Protein AF-A0AAU8UQ45-F1 (afdb_monomer)

Organism: NCBI:txid1117645

Structure (mmCIF, N/CA/C/O backbone):
data_AF-A0AAU8UQ45-F1
#
_entry.id   AF-A0AAU8UQ45-F1
#
loop_
_atom_site.group_PDB
_atom_site.id
_atom_site.type_symbol
_atom_site.label_atom_id
_atom_site.label_alt_id
_atom_site.label_comp_id
_atom_site.label_asym_id
_atom_site.label_entity_id
_atom_site.label_seq_id
_atom_site.pdbx_PDB_ins_code
_atom_site.Cartn_x
_atom_site.Cartn_y
_atom_site.Cartn_z
_atom_site.occupancy
_atom_site.B_iso_or_equiv
_atom_site.auth_seq_id
_atom_site.auth_comp_id
_atom_site.auth_asym_id
_atom_site.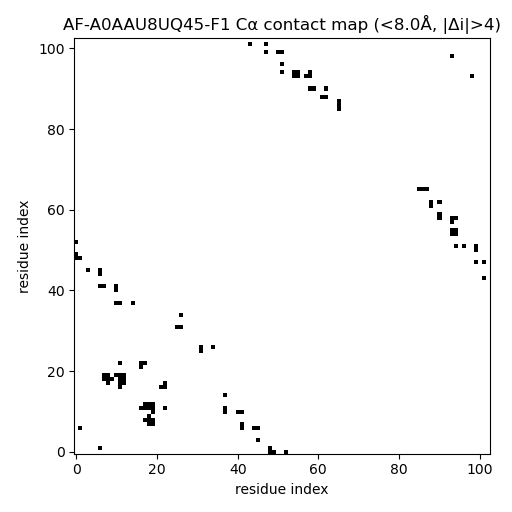auth_atom_id
_atom_site.pdbx_PDB_model_num
ATOM 1 N N . MET A 1 1 ? 4.658 8.517 -2.680 1.00 86.62 1 MET A N 1
ATOM 2 C CA . MET A 1 1 ? 4.419 7.459 -1.686 1.00 86.62 1 MET A CA 1
ATOM 3 C C . MET A 1 1 ? 3.901 8.083 -0.401 1.00 86.62 1 MET A C 1
ATOM 5 O O . MET A 1 1 ? 4.556 8.984 0.122 1.00 86.62 1 MET A O 1
ATOM 9 N N . LYS A 1 2 ? 2.738 7.644 0.080 1.00 91.44 2 LYS A N 1
ATOM 10 C CA . LYS A 1 2 ? 2.221 8.021 1.405 1.00 91.44 2 LYS A CA 1
ATOM 11 C C . LYS A 1 2 ? 3.002 7.315 2.513 1.00 91.44 2 LYS A C 1
ATOM 13 O O . LYS A 1 2 ? 3.505 6.208 2.324 1.00 91.44 2 LYS A O 1
ATOM 18 N N . THR A 1 3 ? 3.106 7.943 3.680 1.00 94.06 3 THR A N 1
ATOM 19 C CA . THR A 1 3 ? 3.690 7.286 4.857 1.00 94.06 3 THR A CA 1
ATOM 20 C C . THR A 1 3 ? 2.687 6.326 5.495 1.00 94.06 3 THR A C 1
ATOM 22 O O . THR A 1 3 ? 1.476 6.474 5.334 1.00 94.06 3 THR A O 1
ATOM 25 N N . LEU A 1 4 ? 3.184 5.355 6.268 1.00 94.38 4 LEU A N 1
ATOM 26 C CA . LEU A 1 4 ? 2.325 4.444 7.028 1.00 94.38 4 LEU A CA 1
ATOM 27 C C . LEU A 1 4 ? 1.359 5.205 7.951 1.00 94.38 4 LEU A C 1
ATOM 29 O O . LEU A 1 4 ? 0.191 4.847 8.028 1.00 94.38 4 LEU A O 1
ATOM 33 N N . GLU A 1 5 ? 1.822 6.273 8.604 1.00 95.19 5 GLU A N 1
ATOM 34 C CA . GLU A 1 5 ? 0.986 7.085 9.500 1.00 95.19 5 GLU A CA 1
ATOM 35 C C . GLU A 1 5 ? -0.136 7.813 8.749 1.00 95.19 5 GLU A C 1
ATOM 37 O O . GLU A 1 5 ? -1.277 7.819 9.200 1.00 95.19 5 GLU A O 1
ATOM 42 N N . GLN A 1 6 ? 0.144 8.333 7.549 1.00 95.88 6 GLN A N 1
ATOM 43 C CA . GLN A 1 6 ? -0.898 8.918 6.698 1.00 95.88 6 GLN A CA 1
ATOM 44 C C . GLN A 1 6 ? -1.948 7.876 6.294 1.00 95.88 6 GLN A C 1
ATOM 46 O O . GLN A 1 6 ? -3.142 8.158 6.347 1.00 95.88 6 GLN A O 1
ATOM 51 N N . ILE A 1 7 ? -1.520 6.663 5.928 1.00 96.50 7 ILE A N 1
ATOM 52 C CA . ILE A 1 7 ? -2.429 5.571 5.543 1.00 96.50 7 ILE A CA 1
ATOM 53 C C . ILE A 1 7 ? -3.276 5.120 6.733 1.00 96.50 7 ILE A C 1
ATOM 55 O O . ILE A 1 7 ? -4.481 4.929 6.586 1.00 96.50 7 ILE A O 1
ATOM 59 N N . LYS A 1 8 ? -2.667 4.978 7.914 1.00 94.88 8 LYS A N 1
ATOM 60 C CA . LYS A 1 8 ? -3.368 4.653 9.159 1.00 94.88 8 LYS A CA 1
ATOM 61 C C . LYS A 1 8 ? -4.494 5.646 9.438 1.00 94.88 8 LYS A C 1
ATOM 63 O O . LYS A 1 8 ? -5.624 5.223 9.673 1.00 94.88 8 LYS A O 1
ATOM 68 N N . ASP A 1 9 ? -4.206 6.944 9.371 1.00 95.69 9 ASP A N 1
ATOM 69 C CA . ASP A 1 9 ? -5.198 7.988 9.635 1.00 95.69 9 ASP A CA 1
ATOM 70 C C . ASP A 1 9 ? -6.299 8.052 8.574 1.00 95.69 9 ASP A C 1
ATOM 72 O O . ASP A 1 9 ? -7.463 8.263 8.912 1.00 95.69 9 ASP A O 1
ATOM 76 N N . GLU A 1 10 ? -5.966 7.863 7.298 1.00 96.12 10 GLU A N 1
ATOM 77 C CA . GLU A 1 10 ? -6.962 7.803 6.224 1.00 96.12 10 GLU A CA 1
ATOM 78 C C . GLU A 1 10 ? -7.911 6.616 6.402 1.00 96.12 10 GLU A C 1
ATOM 80 O O . GLU A 1 10 ? -9.127 6.793 6.363 1.00 96.12 10 GLU A O 1
ATOM 85 N N . VAL A 1 11 ? -7.376 5.420 6.667 1.00 95.62 11 VAL A N 1
ATOM 86 C CA . VAL A 1 11 ? -8.212 4.237 6.905 1.00 95.62 11 VAL A CA 1
ATOM 87 C C . VAL A 1 11 ? -9.045 4.416 8.173 1.00 95.62 11 VAL A C 1
ATOM 89 O O . VAL A 1 11 ? -10.230 4.102 8.174 1.00 95.62 11 VAL A O 1
ATOM 92 N N . ALA A 1 12 ? -8.487 4.970 9.249 1.00 92.50 12 ALA A N 1
ATOM 93 C CA . ALA A 1 12 ? -9.263 5.242 10.456 1.00 92.50 12 ALA A CA 1
ATOM 94 C C . ALA A 1 12 ? -10.462 6.168 10.168 1.00 92.50 12 ALA A C 1
ATOM 96 O O . ALA A 1 12 ? -11.577 5.888 10.619 1.00 92.50 12 ALA A O 1
ATOM 97 N N . LYS A 1 13 ? -10.265 7.209 9.349 1.00 94.50 13 LYS A N 1
ATOM 98 C CA . LYS A 1 13 ? -11.335 8.118 8.905 1.00 94.50 13 LYS A CA 1
ATOM 99 C C . LYS A 1 13 ? -12.388 7.424 8.052 1.00 94.50 13 LYS A C 1
ATOM 101 O O . LYS A 1 13 ? -13.576 7.621 8.307 1.00 94.50 13 LYS A O 1
ATOM 106 N N . ASP A 1 14 ? -11.983 6.557 7.127 1.00 94.31 14 ASP A N 1
ATOM 107 C CA . ASP A 1 14 ? -12.909 5.764 6.304 1.00 94.31 14 ASP A CA 1
ATOM 108 C C . ASP A 1 14 ? -13.825 4.868 7.158 1.00 94.31 14 ASP A C 1
ATOM 110 O O . ASP A 1 14 ? -14.971 4.598 6.796 1.00 94.31 14 ASP A O 1
ATOM 114 N N . PHE A 1 15 ? -13.346 4.439 8.329 1.00 90.56 15 PHE A N 1
ATOM 115 C CA . PHE A 1 15 ? -14.101 3.620 9.279 1.00 90.56 15 PHE A CA 1
ATOM 116 C C . PHE A 1 15 ? -14.843 4.431 10.359 1.00 90.56 15 PHE A C 1
ATOM 118 O O . PHE A 1 15 ? -15.499 3.840 11.226 1.00 90.56 15 PHE A O 1
ATOM 125 N N . GLY A 1 16 ? -14.805 5.766 10.281 1.00 90.00 16 GLY A N 1
ATOM 126 C CA . GLY A 1 16 ? -15.556 6.683 11.144 1.00 90.00 16 GLY A CA 1
ATOM 127 C C . GLY A 1 16 ? -14.825 7.142 12.408 1.00 90.00 16 GLY A C 1
ATOM 128 O O . GLY A 1 16 ? -15.469 7.655 13.325 1.00 90.00 16 GLY A O 1
ATOM 129 N N . TYR A 1 17 ? -13.507 6.961 12.485 1.00 89.56 17 TYR A N 1
ATOM 130 C CA . TYR A 1 17 ? -12.675 7.478 13.573 1.00 89.56 17 TYR A CA 1
ATOM 131 C C . TYR A 1 17 ? -12.020 8.802 13.162 1.00 89.56 17 TYR A C 1
ATOM 133 O O . TYR A 1 17 ? -11.769 9.060 11.992 1.00 89.56 17 TYR A O 1
ATOM 141 N N . GLU A 1 18 ? -11.735 9.667 14.131 1.00 91.25 18 GLU A N 1
ATOM 142 C CA . GLU A 1 18 ? -11.094 10.966 13.879 1.00 91.25 18 GLU A CA 1
ATOM 143 C C . GLU A 1 18 ? -9.633 10.817 13.411 1.00 91.25 18 GLU A C 1
ATOM 145 O O . GLU A 1 18 ? -9.164 11.560 12.544 1.00 91.25 18 GLU A O 1
ATOM 150 N N . SER A 1 19 ? -8.935 9.827 13.969 1.00 92.31 19 SER A N 1
ATOM 151 C CA . SER A 1 19 ? -7.557 9.442 13.661 1.00 92.31 19 SER A CA 1
ATOM 152 C C . SER A 1 19 ? -7.329 7.977 14.031 1.00 92.31 19 SER A C 1
ATOM 154 O O . SER A 1 19 ? -8.149 7.369 14.734 1.00 92.31 19 SER A O 1
ATOM 156 N N . PHE A 1 20 ? -6.202 7.412 13.596 1.00 90.56 20 PHE A N 1
ATOM 157 C CA . PHE A 1 20 ? -5.810 6.064 13.999 1.00 90.56 20 PHE A CA 1
ATOM 158 C C . PHE A 1 20 ? -5.566 5.968 15.504 1.00 90.56 20 PHE A C 1
ATOM 160 O O . PHE A 1 20 ? -5.976 4.994 16.120 1.00 90.56 20 PHE A O 1
ATOM 167 N N . GLU A 1 21 ? -4.990 7.002 16.120 1.00 89.69 21 GLU A N 1
ATOM 168 C CA . GLU A 1 21 ? -4.772 7.060 17.571 1.00 89.69 21 GLU A CA 1
ATOM 169 C C . GLU A 1 21 ? -6.090 6.948 18.356 1.00 89.69 21 GLU A C 1
ATOM 171 O O . GLU A 1 21 ? -6.177 6.207 19.330 1.00 89.69 21 GLU A O 1
ATOM 176 N N . LYS A 1 22 ? -7.163 7.615 17.901 1.00 86.31 22 LYS A N 1
ATOM 177 C CA . LYS A 1 22 ? -8.493 7.506 18.534 1.00 86.31 22 LYS A CA 1
ATOM 178 C C . LYS A 1 22 ? -9.138 6.139 18.344 1.00 86.31 22 LYS A C 1
ATOM 180 O O . LYS A 1 22 ? -9.963 5.737 19.166 1.00 86.31 22 LYS A O 1
ATOM 185 N N . PHE A 1 23 ? -8.827 5.461 17.245 1.00 86.50 23 PHE A N 1
ATOM 186 C CA . PHE A 1 23 ? -9.204 4.068 17.051 1.00 86.50 23 PHE A CA 1
ATOM 187 C C . PHE A 1 23 ? -8.421 3.163 18.009 1.00 86.50 23 PHE A C 1
ATOM 189 O O . PHE A 1 23 ? -9.045 2.399 18.738 1.00 86.50 23 PHE A O 1
ATOM 196 N N . ASP A 1 24 ? -7.095 3.289 18.048 1.00 82.19 24 ASP A N 1
ATOM 197 C CA 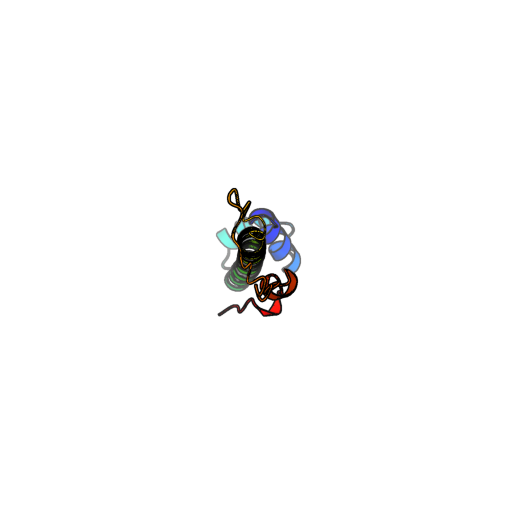. ASP A 1 24 ? -6.190 2.453 18.841 1.00 82.19 24 ASP A CA 1
ATOM 198 C C . ASP A 1 24 ? -6.491 2.552 20.342 1.00 82.19 24 ASP A C 1
ATOM 200 O O . ASP A 1 24 ? -6.661 1.532 21.011 1.00 82.19 24 ASP A O 1
ATOM 204 N N . ASP A 1 25 ? -6.707 3.771 20.843 1.00 80.19 25 ASP A N 1
ATOM 205 C CA . ASP A 1 25 ? -7.132 4.040 22.221 1.00 80.19 25 ASP A CA 1
ATOM 206 C C . ASP A 1 25 ? -8.461 3.329 22.545 1.00 80.19 25 ASP A C 1
ATOM 208 O O . ASP A 1 25 ? -8.570 2.596 23.525 1.00 80.19 25 ASP A O 1
ATOM 212 N N . LYS A 1 26 ? -9.472 3.417 21.665 1.00 70.06 26 LYS A N 1
ATOM 213 C CA . LYS A 1 26 ? -10.766 2.730 21.864 1.00 70.06 26 LYS A CA 1
ATOM 214 C C . LYS A 1 26 ? -10.668 1.205 21.758 1.00 70.06 26 LYS A C 1
ATOM 216 O O . LYS A 1 26 ? -11.343 0.507 22.516 1.00 70.06 26 LYS A O 1
ATOM 221 N N . SER A 1 27 ? -9.855 0.698 20.833 1.00 63.59 27 SER A N 1
ATOM 222 C CA . SER A 1 27 ? -9.669 -0.738 20.586 1.00 63.59 27 SER A CA 1
ATOM 223 C C . SER A 1 27 ? -8.856 -1.420 21.695 1.00 63.59 27 SER A C 1
ATOM 225 O O . SER A 1 27 ? -9.061 -2.596 21.985 1.00 63.59 27 SER A O 1
ATOM 227 N N . THR A 1 28 ? -7.978 -0.673 22.371 1.00 62.84 28 THR A N 1
ATOM 228 C CA . THR A 1 28 ? -7.156 -1.182 23.479 1.00 62.84 28 THR A CA 1
ATOM 229 C C . THR A 1 28 ? -7.994 -1.518 24.717 1.00 62.84 28 THR A C 1
ATOM 231 O O . THR A 1 28 ? -7.683 -2.470 25.434 1.00 62.84 28 THR A O 1
ATOM 234 N N . PHE A 1 29 ? -9.085 -0.784 24.961 1.00 59.38 29 PHE A N 1
ATOM 235 C CA . PHE A 1 29 ? -9.938 -0.983 26.142 1.00 59.38 29 PHE A CA 1
ATOM 236 C C . PHE A 1 29 ? -11.218 -1.787 25.872 1.00 59.38 29 PHE A C 1
ATO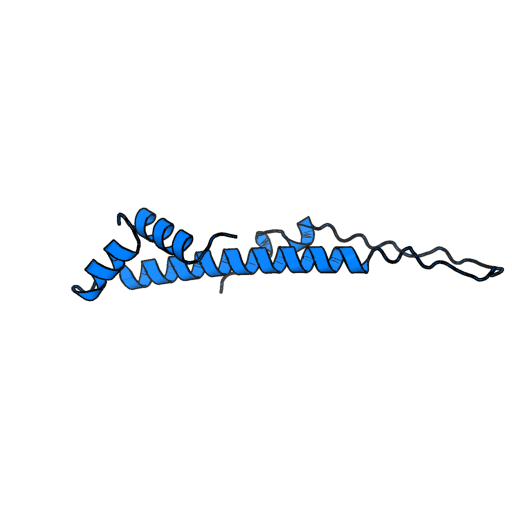M 238 O O . PHE A 1 29 ? -11.833 -2.279 26.818 1.00 59.38 29 PHE A O 1
ATOM 245 N N . TYR A 1 30 ? -11.611 -1.962 24.607 1.00 59.16 30 TYR A N 1
ATOM 246 C CA . TYR A 1 30 ? -12.780 -2.745 24.206 1.00 59.16 30 TYR A CA 1
ATOM 247 C C . TYR A 1 30 ? -12.480 -3.537 22.937 1.00 59.16 30 TYR A C 1
ATOM 249 O O . TYR A 1 30 ? -11.949 -2.993 21.975 1.00 59.16 30 TYR A O 1
ATOM 257 N N . TYR A 1 31 ? -12.874 -4.814 22.905 1.00 59.91 31 TYR A N 1
ATOM 258 C CA . TYR A 1 31 ? -12.738 -5.635 21.703 1.00 59.91 31 TYR A CA 1
ATOM 259 C C . TYR A 1 31 ? -13.644 -5.087 20.594 1.00 59.91 31 TYR A C 1
ATOM 261 O O . TYR A 1 31 ? -14.840 -5.379 20.542 1.00 59.91 31 TYR A O 1
ATOM 269 N N . ASP A 1 32 ? -13.078 -4.263 19.716 1.00 68.00 32 ASP A N 1
ATOM 270 C CA . ASP A 1 32 ? -13.777 -3.748 18.551 1.00 68.00 32 ASP A CA 1
ATOM 271 C C . ASP A 1 32 ? -13.692 -4.779 17.421 1.00 68.00 32 ASP A C 1
ATOM 273 O O . ASP A 1 32 ? -12.630 -5.056 16.861 1.00 68.00 32 ASP A O 1
ATOM 277 N N . HIS A 1 33 ? -14.836 -5.356 17.049 1.00 74.62 33 HIS A N 1
ATOM 278 C CA . HIS A 1 33 ? -14.935 -6.312 15.944 1.00 74.62 33 HIS A CA 1
ATOM 279 C C . HIS A 1 33 ? -14.474 -5.736 14.591 1.00 74.62 33 HIS A C 1
ATOM 281 O O . HIS A 1 33 ? -14.303 -6.490 13.628 1.00 74.62 33 HIS A O 1
ATOM 287 N N . LYS A 1 34 ? -14.277 -4.415 14.488 1.00 81.25 34 LYS A N 1
ATOM 288 C CA . LYS A 1 34 ? -13.732 -3.751 13.300 1.00 81.25 34 LYS A CA 1
ATOM 289 C C . LYS A 1 34 ? -12.205 -3.745 13.254 1.00 81.25 34 LYS A C 1
ATOM 291 O O . LYS A 1 34 ? -11.673 -3.600 12.155 1.00 81.25 34 LYS A O 1
ATOM 296 N N . THR A 1 35 ? -11.510 -3.959 14.376 1.00 85.69 35 THR A N 1
ATOM 297 C CA . THR A 1 35 ? -10.040 -3.911 14.452 1.00 85.69 35 THR A CA 1
ATOM 298 C C . THR A 1 35 ? -9.364 -4.773 13.383 1.00 85.69 35 THR A C 1
ATOM 300 O O . THR A 1 35 ? -8.563 -4.226 12.626 1.00 85.69 35 THR A O 1
ATOM 303 N N . PRO A 1 36 ? -9.715 -6.064 13.193 1.00 88.31 36 PRO A N 1
ATOM 304 C CA . PRO A 1 36 ? -9.078 -6.875 12.154 1.00 88.31 36 PRO A CA 1
ATOM 305 C C . PRO A 1 36 ? -9.261 -6.311 10.738 1.00 88.31 36 PRO A C 1
ATOM 307 O O . PRO A 1 36 ? -8.337 -6.370 9.935 1.00 88.31 36 PRO A O 1
ATOM 310 N N . LYS A 1 37 ? -10.428 -5.725 10.435 1.00 90.44 37 LYS A N 1
ATOM 311 C CA . LYS A 1 37 ? -10.718 -5.144 9.113 1.00 90.44 37 LYS A CA 1
ATOM 312 C C . LYS A 1 37 ? -9.926 -3.865 8.861 1.00 90.44 37 LYS A C 1
ATOM 314 O O . LYS A 1 37 ? -9.439 -3.665 7.757 1.00 90.44 37 LYS A O 1
ATOM 319 N N . ILE A 1 38 ? -9.795 -3.017 9.880 1.00 91.44 38 ILE A N 1
ATOM 320 C CA . ILE A 1 38 ? -9.027 -1.769 9.798 1.00 91.44 38 ILE A CA 1
ATOM 321 C C . ILE A 1 38 ? -7.546 -2.085 9.560 1.00 91.44 38 ILE A C 1
ATOM 323 O O . ILE A 1 38 ? -6.929 -1.507 8.669 1.00 91.44 38 ILE A O 1
ATOM 327 N N . ILE A 1 39 ? -6.986 -3.046 10.302 1.00 91.38 39 ILE A N 1
ATOM 328 C CA . ILE A 1 39 ? -5.585 -3.460 10.139 1.00 91.38 39 ILE A CA 1
ATOM 329 C C . ILE A 1 39 ? -5.337 -4.119 8.774 1.00 91.38 39 ILE A C 1
ATOM 331 O O . ILE A 1 39 ? -4.314 -3.841 8.145 1.00 91.38 39 ILE A O 1
ATOM 335 N N . ASP A 1 40 ? -6.262 -4.950 8.289 1.00 93.50 40 ASP A N 1
ATOM 336 C CA . ASP A 1 40 ? -6.180 -5.557 6.954 1.00 93.50 40 ASP A CA 1
ATOM 337 C C . ASP A 1 40 ? -6.185 -4.490 5.844 1.00 93.50 40 ASP A C 1
ATOM 339 O O . ASP A 1 40 ? -5.335 -4.507 4.954 1.00 93.50 40 ASP A O 1
ATOM 343 N N . GLU A 1 41 ? -7.068 -3.494 5.939 1.00 95.19 41 GLU A N 1
ATOM 344 C CA . GLU A 1 41 ? -7.147 -2.396 4.971 1.00 95.19 41 GLU A CA 1
ATOM 345 C C . GLU A 1 41 ? -5.884 -1.514 4.980 1.00 95.19 41 GLU A C 1
ATOM 347 O O . GLU A 1 41 ? -5.352 -1.181 3.917 1.00 95.19 41 GLU A O 1
ATOM 352 N N . ILE A 1 42 ? -5.345 -1.186 6.162 1.00 94.94 42 ILE A N 1
ATOM 353 C CA . ILE A 1 42 ? -4.060 -0.470 6.290 1.00 94.94 42 ILE A CA 1
ATOM 354 C C . ILE A 1 42 ? -2.946 -1.264 5.610 1.00 94.94 42 ILE A C 1
ATOM 356 O O . ILE A 1 42 ? -2.158 -0.704 4.844 1.00 94.94 42 ILE A O 1
ATOM 360 N N . SER A 1 43 ? -2.899 -2.572 5.866 1.00 94.25 43 SER A N 1
ATOM 361 C CA . SER A 1 43 ? -1.874 -3.463 5.320 1.00 94.25 43 SER A CA 1
ATOM 362 C C . SER A 1 43 ? -1.942 -3.520 3.794 1.00 94.25 43 SER A C 1
ATOM 364 O O . SER A 1 43 ? -0.914 -3.379 3.131 1.00 94.25 43 SER A O 1
ATOM 366 N N . LYS A 1 44 ? -3.150 -3.638 3.226 1.00 95.12 44 LYS A N 1
ATOM 367 C CA . LYS A 1 44 ? -3.382 -3.631 1.773 1.00 95.12 44 LYS A CA 1
ATOM 368 C C . LYS A 1 44 ? -2.941 -2.324 1.124 1.00 95.12 44 LYS A C 1
ATOM 370 O O . LYS A 1 44 ? -2.188 -2.350 0.153 1.00 95.12 44 LYS A O 1
ATOM 375 N N . ARG A 1 45 ? -3.358 -1.178 1.670 1.00 95.56 45 ARG A N 1
ATOM 376 C CA . ARG A 1 45 ? -2.990 0.138 1.118 1.00 95.56 45 ARG A CA 1
ATOM 377 C C . ARG A 1 45 ? -1.492 0.399 1.209 1.00 95.56 45 ARG A C 1
ATOM 379 O O . ARG A 1 45 ? -0.897 0.880 0.249 1.00 95.56 45 ARG A O 1
ATOM 386 N N . TYR A 1 46 ? -0.867 0.036 2.327 1.00 95.44 46 TYR A N 1
ATOM 387 C CA . TYR A 1 46 ? 0.579 0.174 2.477 1.00 95.44 46 TYR A CA 1
ATOM 388 C C . TYR A 1 46 ? 1.347 -0.734 1.507 1.00 95.44 46 TYR A C 1
ATOM 390 O O . TYR A 1 46 ? 2.298 -0.283 0.869 1.00 95.44 46 TYR A O 1
ATOM 398 N N . ALA A 1 47 ? 0.913 -1.986 1.335 1.00 94.44 47 ALA A N 1
ATOM 399 C CA . ALA A 1 47 ? 1.519 -2.901 0.372 1.00 94.44 47 ALA A CA 1
ATOM 400 C C . ALA A 1 47 ? 1.431 -2.369 -1.068 1.00 94.44 47 ALA A C 1
ATOM 402 O O . ALA A 1 47 ? 2.415 -2.456 -1.802 1.00 94.44 47 ALA A O 1
ATOM 403 N N . LEU A 1 48 ? 0.300 -1.765 -1.456 1.00 94.44 48 LEU A N 1
ATOM 404 C CA . LEU A 1 48 ? 0.139 -1.123 -2.766 1.00 94.44 48 LEU A CA 1
ATOM 405 C C . LEU A 1 48 ? 1.112 0.043 -2.967 1.00 94.44 48 LEU A C 1
ATOM 407 O O . LEU A 1 48 ? 1.781 0.104 -3.995 1.00 94.44 48 LEU A O 1
ATOM 411 N N . GLU A 1 49 ? 1.237 0.939 -1.985 1.00 94.50 49 GLU A N 1
ATOM 412 C CA . GLU A 1 49 ? 2.163 2.080 -2.053 1.00 94.50 49 GLU A CA 1
ATOM 413 C C . GLU A 1 49 ? 3.625 1.624 -2.200 1.00 94.50 49 GLU A C 1
ATOM 415 O O . GLU A 1 49 ? 4.371 2.157 -3.024 1.00 94.50 49 GLU A O 1
ATOM 420 N N . VAL A 1 50 ? 4.031 0.593 -1.451 1.00 93.44 50 VAL A N 1
ATOM 421 C CA . VAL A 1 50 ? 5.382 0.013 -1.539 1.00 93.44 50 VAL A CA 1
ATOM 422 C C . VAL A 1 50 ? 5.606 -0.696 -2.876 1.00 93.44 50 VAL A C 1
ATOM 424 O O . VAL A 1 50 ? 6.682 -0.565 -3.470 1.00 93.44 50 VAL A O 1
ATOM 427 N N . ALA A 1 51 ? 4.613 -1.435 -3.372 1.00 94.25 51 ALA A N 1
ATOM 428 C CA . ALA A 1 51 ? 4.689 -2.105 -4.666 1.00 94.25 51 ALA A CA 1
ATOM 429 C C . ALA A 1 51 ? 4.821 -1.087 -5.806 1.00 94.25 51 ALA A C 1
ATOM 431 O O . ALA A 1 51 ? 5.715 -1.223 -6.643 1.00 94.25 51 ALA A O 1
ATOM 432 N N . GLN A 1 52 ? 4.019 -0.021 -5.788 1.00 94.12 52 GLN A N 1
ATOM 433 C CA . GLN A 1 52 ? 4.086 1.040 -6.790 1.00 94.12 52 GLN A CA 1
ATOM 434 C C . GLN A 1 52 ? 5.448 1.747 -6.774 1.00 94.12 52 GLN A C 1
ATOM 436 O O . GLN A 1 52 ? 6.082 1.880 -7.821 1.00 94.12 52 GLN A O 1
ATOM 441 N N . ALA A 1 53 ? 5.960 2.111 -5.594 1.00 93.38 53 ALA A N 1
ATOM 442 C CA . ALA A 1 53 ? 7.295 2.701 -5.464 1.00 93.38 53 ALA A CA 1
ATOM 443 C C . ALA A 1 53 ? 8.409 1.754 -5.961 1.00 93.38 53 ALA A C 1
ATOM 445 O O . ALA A 1 53 ? 9.407 2.188 -6.542 1.00 93.38 53 ALA A O 1
ATOM 446 N N . SER A 1 54 ? 8.237 0.442 -5.769 1.00 92.19 54 SER A N 1
ATOM 447 C CA . SER A 1 54 ? 9.174 -0.568 -6.272 1.00 92.19 54 SER A CA 1
ATOM 448 C C . SER A 1 54 ? 9.161 -0.654 -7.800 1.00 92.19 54 SER A C 1
ATOM 450 O O . SER A 1 54 ? 10.229 -0.749 -8.408 1.00 92.19 54 SER A O 1
ATOM 452 N N . LEU A 1 55 ? 7.982 -0.573 -8.427 1.00 91.88 55 LEU A N 1
ATOM 453 C CA . LEU A 1 55 ? 7.845 -0.531 -9.886 1.00 91.88 55 LEU A CA 1
ATOM 454 C C . LEU A 1 55 ? 8.446 0.748 -10.478 1.00 91.88 55 LEU A C 1
ATOM 456 O O . LEU A 1 55 ? 9.143 0.676 -11.488 1.00 91.88 55 LEU A O 1
ATOM 460 N N . GLU A 1 56 ? 8.255 1.904 -9.837 1.00 91.06 56 GLU A N 1
ATOM 461 C CA . GLU A 1 56 ? 8.880 3.166 -10.260 1.00 91.06 56 GLU A CA 1
ATOM 462 C C . GLU A 1 56 ? 10.408 3.064 -10.265 1.00 91.06 56 GLU A C 1
ATOM 464 O O . GLU A 1 56 ? 11.047 3.357 -11.279 1.00 91.06 56 GLU A O 1
ATOM 469 N N . LYS A 1 57 ? 10.991 2.544 -9.178 1.00 89.56 57 LYS A N 1
ATOM 470 C CA . LYS A 1 57 ? 12.437 2.309 -9.078 1.00 89.56 57 LYS A CA 1
ATOM 471 C C . LYS A 1 57 ? 12.933 1.291 -10.109 1.00 89.56 57 LYS A C 1
ATOM 473 O O . LYS A 1 57 ? 14.027 1.437 -10.658 1.00 89.56 57 LYS A O 1
ATOM 478 N N . ALA A 1 58 ? 12.155 0.243 -10.380 1.00 86.88 58 ALA A N 1
ATOM 479 C CA . ALA A 1 58 ? 12.483 -0.733 -11.415 1.00 86.88 58 ALA A CA 1
ATOM 480 C C . ALA A 1 58 ? 12.496 -0.089 -12.810 1.00 86.88 58 ALA A C 1
ATOM 482 O O . ALA A 1 58 ? 13.411 -0.353 -13.592 1.00 86.88 58 ALA A O 1
ATOM 483 N N . ALA A 1 59 ? 11.539 0.793 -13.098 1.00 85.88 59 ALA A N 1
ATOM 484 C CA . ALA A 1 59 ? 11.456 1.483 -14.376 1.00 85.88 59 ALA A CA 1
ATOM 485 C C . ALA A 1 59 ? 12.598 2.494 -14.582 1.00 85.88 59 ALA A C 1
ATOM 487 O O . ALA A 1 59 ? 13.162 2.576 -15.673 1.00 85.88 59 ALA A O 1
ATOM 488 N N . GLU A 1 60 ? 13.010 3.206 -13.530 1.00 82.62 60 GLU A N 1
ATOM 489 C CA . GLU A 1 60 ? 14.208 4.060 -13.558 1.00 82.62 60 GLU A CA 1
ATOM 490 C C . GLU A 1 60 ? 15.477 3.253 -13.866 1.00 82.62 60 GLU A C 1
ATOM 492 O O . GLU A 1 60 ? 16.258 3.620 -14.748 1.00 82.62 60 GLU A O 1
ATOM 497 N N . ASN A 1 61 ? 15.654 2.107 -13.201 1.00 79.50 61 ASN A N 1
ATOM 498 C CA . ASN A 1 61 ? 16.787 1.213 -13.444 1.00 79.50 61 ASN A CA 1
ATOM 499 C C . ASN A 1 61 ? 16.780 0.609 -14.855 1.00 79.50 61 ASN A C 1
ATOM 501 O O . ASN A 1 61 ? 17.848 0.361 -15.418 1.00 79.50 61 ASN A O 1
ATOM 505 N N . ALA A 1 62 ? 15.598 0.347 -15.420 1.00 72.94 62 ALA A N 1
ATOM 506 C CA . ALA A 1 62 ? 15.4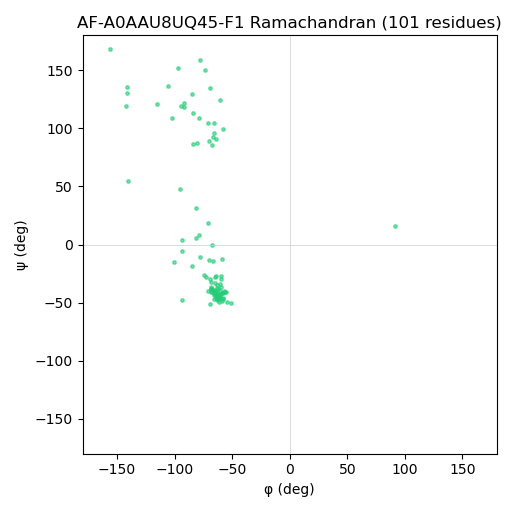69 -0.124 -16.793 1.00 72.94 62 ALA A CA 1
ATOM 507 C C . ALA A 1 62 ? 15.936 0.954 -17.781 1.00 72.94 62 ALA A C 1
ATOM 509 O O . ALA A 1 62 ? 16.771 0.663 -18.634 1.00 72.94 62 ALA A O 1
ATOM 510 N N . ASN A 1 63 ? 15.496 2.206 -17.612 1.00 65.00 63 ASN A N 1
ATOM 511 C CA . ASN A 1 63 ? 15.859 3.319 -18.496 1.00 65.00 63 ASN A CA 1
ATOM 512 C C . ASN A 1 63 ? 17.387 3.536 -18.596 1.00 65.00 63 ASN A C 1
ATOM 514 O O . ASN A 1 63 ? 17.925 3.732 -19.684 1.00 65.00 63 ASN A O 1
ATOM 518 N N . ILE A 1 64 ? 18.115 3.408 -17.479 1.00 58.53 64 ILE A N 1
ATOM 519 C CA . ILE A 1 64 ? 19.583 3.566 -17.445 1.00 58.53 64 ILE A CA 1
ATOM 520 C C . ILE A 1 64 ? 20.302 2.501 -18.295 1.00 58.53 64 ILE A C 1
ATOM 522 O O . ILE A 1 64 ? 21.316 2.803 -18.921 1.00 58.53 64 ILE A O 1
ATOM 526 N N . LYS A 1 65 ? 19.790 1.264 -18.356 1.00 56.38 65 LYS A N 1
ATOM 527 C CA . LYS A 1 65 ? 20.451 0.154 -19.068 1.00 56.38 65 LYS A CA 1
ATOM 528 C C . LYS A 1 65 ? 20.345 0.242 -20.594 1.00 56.38 65 LYS A C 1
ATOM 530 O O . LYS A 1 65 ? 21.216 -0.284 -21.277 1.00 56.38 65 LYS A O 1
ATOM 535 N N . TYR A 1 66 ? 19.314 0.897 -21.129 1.00 54.66 66 TYR A N 1
ATOM 536 C CA . TYR A 1 66 ? 19.095 1.011 -22.581 1.00 54.66 66 TYR A CA 1
ATOM 537 C C . TYR A 1 66 ? 19.693 2.284 -23.197 1.00 54.66 66 TYR A C 1
ATOM 539 O O . TYR A 1 66 ? 19.713 2.427 -24.417 1.00 54.66 66 TYR A O 1
ATOM 547 N N . HIS A 1 67 ? 20.233 3.195 -22.380 1.00 52.25 67 HIS A N 1
ATOM 548 C CA . HIS A 1 67 ? 20.930 4.398 -22.850 1.00 52.25 67 HIS A CA 1
ATOM 549 C C . HIS A 1 67 ? 22.374 4.142 -23.327 1.00 52.25 67 HIS A C 1
ATOM 551 O O . HIS A 1 67 ? 23.092 5.087 -23.655 1.00 52.25 67 HIS A O 1
ATOM 557 N N . ASP A 1 68 ? 22.806 2.879 -23.432 1.00 47.97 68 ASP A N 1
ATOM 558 C CA . ASP A 1 68 ? 24.164 2.497 -23.851 1.00 47.97 68 ASP A CA 1
ATOM 559 C C . ASP A 1 68 ? 24.368 2.504 -25.385 1.00 47.97 68 ASP A C 1
ATOM 561 O O . ASP A 1 68 ? 25.187 1.784 -25.954 1.00 47.97 68 ASP A O 1
ATOM 565 N N . GLY A 1 69 ? 23.659 3.402 -26.079 1.00 48.66 69 GLY A N 1
ATOM 566 C CA . GLY A 1 69 ? 24.008 3.837 -27.436 1.00 48.66 69 GLY A CA 1
ATOM 567 C C . GLY A 1 69 ? 25.311 4.653 -27.492 1.00 48.66 69 GLY A C 1
ATOM 568 O O . GLY A 1 69 ? 25.741 5.064 -28.568 1.00 48.66 69 GLY A O 1
ATOM 569 N N . HIS A 1 70 ? 25.975 4.881 -26.353 1.00 46.28 70 HIS A N 1
ATOM 570 C CA . HIS A 1 70 ? 27.267 5.556 -26.249 1.00 46.28 70 HIS A CA 1
ATOM 571 C C . HIS A 1 70 ? 28.452 4.582 -26.213 1.00 46.28 70 HIS A C 1
ATOM 573 O O . HIS A 1 70 ? 29.417 4.776 -25.474 1.00 46.28 70 HIS A O 1
ATOM 579 N N . ASN A 1 71 ? 28.476 3.605 -27.120 1.00 49.03 71 ASN A N 1
ATOM 580 C CA . ASN A 1 71 ? 29.745 3.004 -27.519 1.00 49.03 71 ASN A CA 1
ATOM 581 C C . ASN A 1 71 ? 30.556 4.063 -28.292 1.00 49.03 71 ASN A C 1
ATOM 583 O O . ASN A 1 71 ? 30.492 4.158 -29.519 1.00 49.03 71 ASN A O 1
ATOM 587 N N . LYS A 1 72 ? 31.311 4.917 -27.582 1.00 47.75 72 LYS A N 1
ATOM 588 C CA . LYS A 1 72 ? 32.350 5.756 -28.199 1.00 47.75 72 LYS A CA 1
ATOM 589 C C . LYS A 1 72 ? 33.416 4.822 -28.772 1.00 47.75 72 LYS A C 1
ATOM 591 O O . LYS A 1 72 ? 34.367 4.449 -28.090 1.00 47.75 72 LYS A O 1
ATOM 596 N N . LEU A 1 73 ? 33.254 4.434 -30.034 1.00 46.31 73 LEU A N 1
ATOM 597 C CA . LEU A 1 73 ? 34.259 3.690 -30.786 1.00 46.31 73 LEU A CA 1
ATOM 598 C C . LEU A 1 73 ? 35.482 4.594 -31.001 1.00 46.31 73 LEU A C 1
ATOM 600 O O . LEU A 1 73 ? 35.576 5.323 -31.982 1.00 46.31 73 LEU A O 1
ATOM 604 N N . TYR A 1 74 ? 36.455 4.525 -30.092 1.00 46.72 74 TYR A N 1
ATOM 605 C CA . TYR A 1 74 ? 37.769 5.176 -30.216 1.00 46.72 74 TYR A CA 1
ATOM 606 C C . TYR A 1 74 ? 38.685 4.526 -31.276 1.00 46.72 74 TYR A C 1
ATOM 608 O O . TYR A 1 74 ? 39.899 4.726 -31.26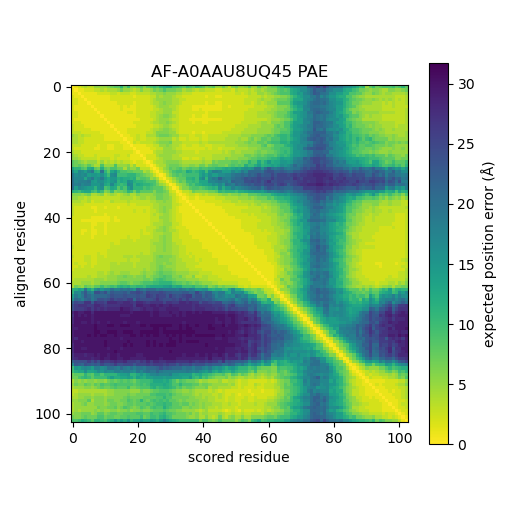1 1.00 46.72 74 TYR A O 1
ATOM 616 N N . LYS A 1 75 ? 38.145 3.736 -32.211 1.00 52.34 75 LYS A N 1
ATOM 617 C CA . LYS A 1 75 ? 38.914 3.129 -33.303 1.00 52.34 75 LYS A CA 1
ATOM 618 C C . LYS A 1 75 ? 38.114 3.141 -34.597 1.00 52.34 75 LYS A C 1
ATOM 620 O O . LYS A 1 75 ? 36.975 2.690 -34.636 1.00 52.34 75 LYS A O 1
ATOM 625 N N . ALA A 1 76 ? 38.755 3.614 -35.663 1.00 48.84 76 ALA A N 1
ATOM 626 C CA . ALA A 1 76 ? 38.246 3.509 -37.021 1.00 48.84 76 ALA A CA 1
ATOM 627 C C . ALA A 1 76 ? 38.208 2.028 -37.434 1.00 48.84 76 ALA A C 1
ATOM 629 O O . ALA A 1 76 ? 39.248 1.425 -37.703 1.00 48.84 76 ALA A O 1
ATOM 630 N N . VAL A 1 77 ? 37.017 1.428 -37.453 1.00 48.56 77 VAL A N 1
ATOM 631 C CA . VAL A 1 77 ? 36.787 0.066 -37.957 1.00 48.56 77 VAL A CA 1
ATOM 632 C C . VAL A 1 77 ? 36.096 0.127 -39.317 1.00 48.56 77 VAL A C 1
ATOM 634 O O . VAL A 1 77 ? 35.177 0.912 -39.527 1.00 48.56 77 VAL A O 1
ATOM 637 N N . LYS A 1 78 ? 36.568 -0.709 -40.250 1.00 51.25 78 LYS A N 1
ATOM 638 C CA . LYS A 1 78 ? 36.21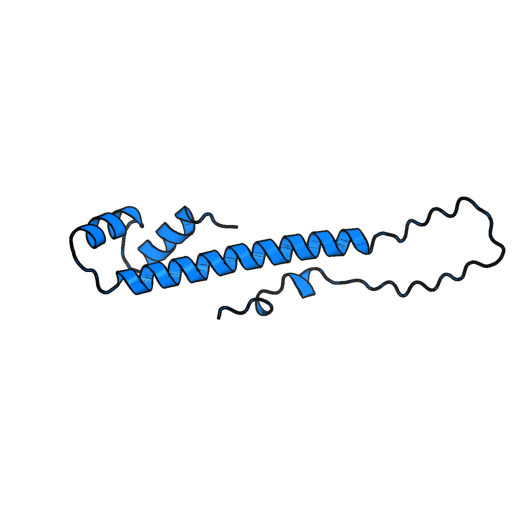5 -0.710 -41.683 1.00 51.25 78 LYS A CA 1
ATOM 639 C C . LYS A 1 78 ? 34.779 -1.168 -41.990 1.00 51.25 78 LYS A C 1
ATOM 641 O O . LYS A 1 78 ? 34.321 -0.967 -43.106 1.00 51.25 78 LYS A O 1
ATOM 646 N N . HIS A 1 79 ? 34.083 -1.762 -41.022 1.00 43.47 79 HIS A N 1
ATOM 647 C CA . HIS A 1 79 ? 32.677 -2.148 -41.126 1.00 43.47 79 HIS A CA 1
ATOM 648 C C . HIS A 1 79 ? 32.010 -1.896 -39.774 1.00 43.47 79 HIS A C 1
ATOM 650 O O . HIS A 1 79 ? 32.421 -2.474 -38.768 1.00 43.47 79 HIS A O 1
ATOM 656 N N . VAL A 1 80 ? 31.005 -1.021 -39.750 1.00 43.91 80 VAL A N 1
ATOM 657 C CA . VAL A 1 80 ? 30.146 -0.814 -38.583 1.00 43.91 80 VAL A CA 1
ATOM 658 C C . VAL A 1 80 ? 28.843 -1.550 -38.866 1.00 43.91 80 VAL A C 1
ATOM 660 O O . VAL A 1 80 ? 28.069 -1.129 -39.721 1.00 43.91 80 VAL A O 1
ATOM 663 N N . GLN A 1 81 ? 28.601 -2.662 -38.177 1.00 44.47 81 GLN A N 1
ATOM 664 C CA . GLN A 1 81 ? 27.272 -3.262 -38.157 1.00 44.47 81 GLN A CA 1
ATOM 665 C C . GLN A 1 81 ? 26.438 -2.487 -37.135 1.00 44.47 81 GLN A C 1
ATOM 667 O O . GLN A 1 81 ? 26.408 -2.819 -35.954 1.00 44.47 81 GLN A O 1
ATOM 672 N N . ILE A 1 82 ? 25.813 -1.398 -37.589 1.00 49.44 82 ILE A N 1
ATOM 673 C CA . ILE A 1 82 ? 24.811 -0.670 -36.805 1.00 49.44 82 ILE A CA 1
ATOM 674 C C . ILE A 1 82 ? 23.485 -1.388 -37.027 1.00 49.44 82 ILE A C 1
ATOM 676 O O . ILE A 1 82 ? 22.732 -1.081 -37.943 1.00 49.44 82 ILE A O 1
ATOM 680 N N . GLY A 1 83 ? 23.254 -2.407 -36.218 1.00 48.22 83 GLY A N 1
ATOM 681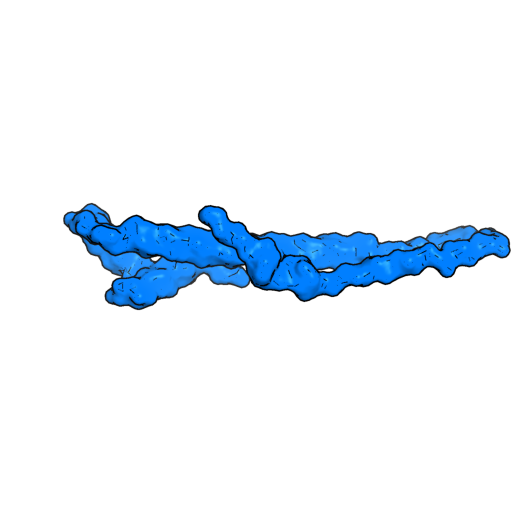 C CA . GLY A 1 83 ? 21.987 -3.117 -36.136 1.00 48.22 83 GLY A CA 1
ATOM 682 C C . GLY A 1 83 ? 21.723 -3.438 -34.679 1.00 48.22 83 GLY A C 1
ATOM 683 O O . GLY A 1 83 ? 21.631 -4.602 -34.314 1.00 48.22 83 GLY A O 1
ATOM 684 N N . ALA A 1 84 ? 21.738 -2.415 -33.827 1.00 51.06 84 ALA A N 1
ATOM 685 C CA . ALA A 1 84 ? 21.170 -2.563 -32.502 1.00 51.06 84 ALA A CA 1
ATOM 686 C C . ALA A 1 84 ? 19.658 -2.438 -32.685 1.00 51.06 84 ALA A C 1
ATOM 688 O O . ALA A 1 84 ? 19.166 -1.353 -32.999 1.00 51.06 84 ALA A O 1
ATOM 689 N N . ASP A 1 85 ? 18.932 -3.545 -32.541 1.00 55.31 85 ASP A N 1
ATOM 690 C CA . ASP A 1 85 ? 17.504 -3.474 -32.257 1.00 55.31 85 ASP A CA 1
ATOM 691 C C . ASP A 1 85 ? 17.372 -2.671 -30.958 1.00 55.31 85 ASP A C 1
ATOM 693 O O . ASP A 1 85 ? 17.645 -3.165 -29.863 1.00 55.31 85 ASP A O 1
ATOM 697 N N . ASN A 1 86 ? 17.061 -1.382 -31.085 1.00 55.53 86 ASN A N 1
ATOM 698 C CA . ASN A 1 86 ? 16.864 -0.500 -29.946 1.00 55.53 86 ASN A CA 1
ATOM 699 C C . ASN A 1 86 ? 15.561 -0.924 -29.263 1.00 55.53 86 ASN A C 1
ATOM 701 O O . ASN A 1 86 ? 14.485 -0.438 -29.608 1.00 55.53 86 ASN A O 1
ATOM 705 N N . ILE A 1 87 ? 15.646 -1.857 -28.315 1.00 60.31 87 ILE A N 1
ATOM 706 C CA . ILE A 1 87 ? 14.512 -2.221 -27.467 1.00 60.31 87 ILE A CA 1
ATOM 707 C C . ILE A 1 87 ? 14.275 -1.047 -26.519 1.00 60.31 87 ILE A C 1
ATOM 709 O O . ILE A 1 87 ? 15.031 -0.828 -25.575 1.00 60.31 87 ILE A O 1
ATOM 713 N N . GLN A 1 88 ? 13.234 -0.271 -26.797 1.00 64.31 88 GLN A N 1
ATOM 714 C CA . GLN A 1 88 ? 12.743 0.763 -25.896 1.00 64.31 88 GLN A CA 1
ATOM 715 C C . GLN A 1 88 ? 11.666 0.141 -25.010 1.00 64.31 88 GLN A C 1
ATOM 717 O O . GLN A 1 88 ? 10.652 -0.342 -25.511 1.00 64.31 88 GLN A O 1
ATOM 722 N N . ILE A 1 89 ? 11.896 0.126 -23.697 1.00 67.38 89 ILE A N 1
ATOM 723 C CA . ILE A 1 89 ? 10.871 -0.256 -22.726 1.00 67.38 89 ILE A CA 1
ATOM 724 C C . ILE A 1 89 ? 10.199 1.020 -22.245 1.00 67.38 89 ILE A C 1
ATOM 726 O O . ILE A 1 89 ? 10.852 1.889 -21.668 1.00 67.38 89 ILE A O 1
ATOM 730 N N . ASP A 1 90 ? 8.897 1.120 -22.479 1.00 78.56 90 ASP A N 1
ATOM 731 C CA . ASP A 1 90 ? 8.111 2.228 -21.961 1.00 78.56 90 ASP A CA 1
ATOM 732 C C . ASP A 1 90 ? 7.993 2.131 -20.433 1.00 78.56 90 ASP A C 1
ATOM 734 O O . ASP A 1 90 ? 7.701 1.062 -19.889 1.00 78.56 90 ASP A O 1
ATOM 738 N N . LYS A 1 91 ? 8.195 3.250 -19.731 1.00 79.94 91 LYS A N 1
ATOM 739 C CA . LYS A 1 91 ? 8.088 3.323 -18.267 1.00 79.94 91 LYS A CA 1
ATOM 740 C C . LYS A 1 91 ? 6.714 2.839 -17.808 1.00 79.94 91 LYS A C 1
ATOM 742 O O . LYS A 1 91 ? 6.629 2.084 -16.839 1.00 79.94 91 LYS A O 1
ATOM 747 N N . GLU A 1 92 ? 5.668 3.214 -18.543 1.00 84.69 92 GLU A N 1
ATOM 748 C CA . GLU A 1 92 ? 4.284 2.867 -18.216 1.00 84.69 92 GLU A CA 1
ATOM 749 C C . GLU A 1 92 ? 4.025 1.361 -18.286 1.00 84.69 92 GLU A C 1
ATOM 751 O O . GLU A 1 92 ? 3.209 0.850 -17.523 1.00 84.69 92 GLU A O 1
ATOM 756 N N . SER A 1 93 ? 4.770 0.620 -19.114 1.00 83.12 93 SER A N 1
ATOM 757 C CA . SER A 1 93 ? 4.667 -0.845 -19.171 1.00 83.12 93 SER A CA 1
ATOM 758 C C . SER A 1 93 ? 5.095 -1.525 -17.862 1.00 83.12 93 SER A C 1
ATOM 760 O O . SER A 1 93 ? 4.587 -2.597 -17.533 1.00 83.12 93 SER A O 1
ATOM 762 N N . ILE A 1 94 ? 5.977 -0.883 -17.083 1.00 84.31 94 ILE A N 1
ATOM 763 C CA . ILE A 1 94 ? 6.455 -1.366 -15.781 1.00 84.31 94 ILE A CA 1
ATOM 764 C C . ILE A 1 94 ? 5.599 -0.788 -14.652 1.00 84.31 94 ILE A C 1
ATOM 766 O O . ILE A 1 94 ? 5.148 -1.538 -13.790 1.00 84.31 94 ILE A O 1
ATOM 770 N N . THR A 1 95 ? 5.348 0.525 -14.659 1.00 88.81 95 THR A N 1
ATOM 771 C CA . THR A 1 95 ? 4.661 1.237 -13.563 1.00 88.81 95 THR A CA 1
ATOM 772 C C . THR A 1 95 ? 3.139 1.118 -13.594 1.00 88.81 95 THR A C 1
ATOM 774 O O . THR A 1 95 ? 2.461 1.784 -12.808 1.00 88.81 95 THR A O 1
ATOM 777 N N . ASN A 1 96 ? 2.584 0.318 -14.507 1.00 89.81 96 ASN A N 1
ATOM 778 C CA . ASN A 1 96 ? 1.152 0.073 -14.578 1.00 89.81 96 ASN A CA 1
ATOM 779 C C . ASN A 1 96 ? 0.653 -0.575 -13.277 1.00 89.81 96 ASN A C 1
ATOM 781 O O . ASN A 1 96 ? 1.117 -1.646 -12.893 1.00 89.81 96 ASN A O 1
ATOM 785 N N . HIS A 1 97 ? -0.344 0.039 -12.638 1.00 88.88 97 HIS A N 1
ATOM 786 C CA . HIS A 1 97 ? -0.953 -0.475 -11.408 1.00 88.88 97 HIS A CA 1
ATOM 787 C C . HIS A 1 97 ? -1.565 -1.873 -11.590 1.00 88.88 97 HIS A C 1
ATOM 789 O O . HIS A 1 97 ? -1.599 -2.650 -10.641 1.00 88.88 97 HIS A O 1
ATOM 795 N N . ASN A 1 98 ? -1.981 -2.234 -12.810 1.00 90.44 98 ASN A N 1
ATOM 796 C CA . ASN A 1 98 ? -2.491 -3.573 -13.125 1.00 90.44 98 ASN A CA 1
ATOM 797 C C . ASN A 1 98 ? -1.417 -4.670 -13.025 1.00 90.44 98 ASN A C 1
ATOM 799 O O . ASN A 1 98 ? -1.756 -5.850 -13.002 1.00 90.44 98 ASN A O 1
ATOM 803 N N . ASN A 1 99 ? -0.132 -4.303 -12.956 1.00 87.31 99 ASN A N 1
ATOM 804 C CA . ASN A 1 99 ? 0.959 -5.247 -12.716 1.00 87.31 99 ASN A CA 1
ATOM 805 C C . ASN A 1 99 ? 1.065 -5.647 -11.234 1.00 87.31 99 ASN A C 1
ATOM 807 O O . ASN A 1 99 ? 1.809 -6.570 -10.902 1.00 87.31 99 ASN A O 1
ATOM 811 N N . ILE A 1 100 ? 0.349 -4.963 -10.334 1.00 91.69 100 ILE A N 1
ATOM 812 C CA . ILE A 1 100 ? 0.334 -5.271 -8.905 1.00 91.69 100 ILE A CA 1
ATOM 813 C C . ILE A 1 100 ? -0.816 -6.237 -8.619 1.00 91.69 100 ILE A C 1
ATOM 815 O O . ILE A 1 100 ? -1.980 -5.93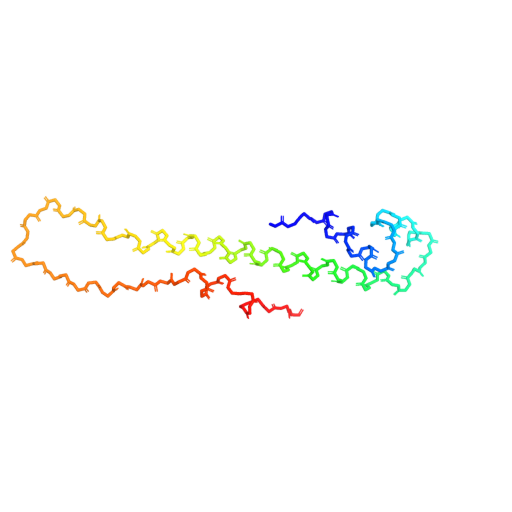5 -8.863 1.00 91.69 100 ILE A O 1
ATOM 819 N N . THR A 1 101 ? -0.491 -7.401 -8.059 1.00 90.62 101 THR A N 1
ATOM 820 C CA . THR A 1 101 ? -1.475 -8.369 -7.555 1.00 90.62 101 THR A CA 1
ATOM 821 C C . THR A 1 101 ? -1.318 -8.495 -6.043 1.00 90.62 101 THR A C 1
ATOM 823 O O . THR A 1 101 ? -0.241 -8.846 -5.563 1.00 90.62 101 THR A O 1
ATOM 826 N N . LEU A 1 102 ? -2.384 -8.202 -5.297 1.00 85.56 102 LEU A N 1
ATOM 827 C CA . LEU A 1 102 ? -2.477 -8.497 -3.865 1.00 85.56 102 LEU A CA 1
ATOM 828 C C . LEU A 1 102 ? -2.954 -9.948 -3.698 1.00 85.56 102 LEU A C 1
ATOM 830 O O . LEU A 1 102 ? -3.931 -10.334 -4.342 1.00 85.56 102 LEU A O 1
ATOM 834 N N . LEU A 1 103 ? -2.247 -10.736 -2.882 1.00 78.38 103 LEU A N 1
ATOM 835 C CA . LEU A 1 103 ? -2.525 -12.158 -2.624 1.00 78.38 103 LEU A CA 1
ATOM 836 C C . LEU A 1 103 ? -3.355 -12.361 -1.354 1.00 78.38 103 LEU A C 1
ATOM 838 O O . LEU A 1 103 ? -3.157 -11.578 -0.398 1.00 78.38 103 LEU A O 1
#

Foldseek 3Di:
DDDLLRLQQVLCVVVPHNGNVRVCVVCVVDPDPCVVVSVVSSVVVVVLVVQLVVLLVVLVVVVVVLVVPPPPPPDDDPDDPPDDPSDDDDSCVRNPSVVDDDD

pLDDT: mean 78.0, std 17.77, range [43.47,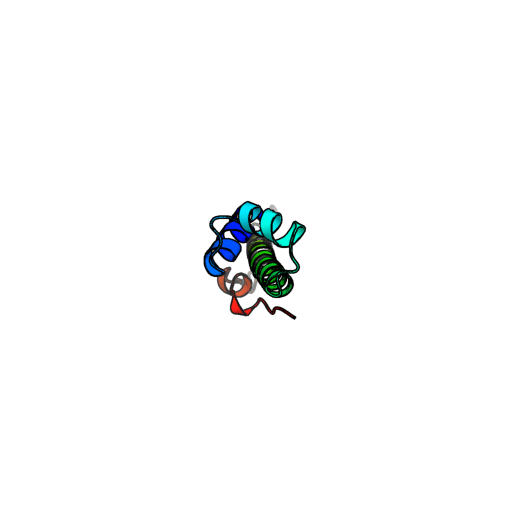 96.5]

Sequence (103 aa):
MKTLEQIKDEVAKDFGYESFEKFDDKSTFYYDHKTPKIIDEISKRYALEVAQASLEKAAENANIKYHDGHNKLYKAVKHVQIGADNIQIDKESITNHNNITLL

Radius of gyration: 23.81 Å; Cα contacts (8 Å, |Δi|>4): 59; chains: 1; bounding box: 54×23×68 Å

Solvent-accessible surface area (backbone atoms only — not comparable to full-atom values): 6429 Å² total; per-residue (Å²): 125,82,51,69,68,57,46,37,30,50,50,24,38,77,76,74,31,94,28,36,67,62,42,50,59,52,45,74,78,39,91,50,89,56,53,68,58,54,53,50,51,36,49,53,54,50,51,50,43,52,50,50,54,49,28,48,53,51,32,55,58,52,58,64,68,64,63,68,82,70,72,78,72,90,60,96,64,99,72,80,86,88,72,75,83,78,74,79,79,60,54,63,78,51,52,37,71,86,75,63,79,89,132

Secondary structure (DSSP, 8-state):
---HHHHHHHHHHHTT-SSHHHHHHHHHHS--TTHHHHHHHHHHHHHHHHHHHHHHHHHHHHHHHH--------S--S---------PPPHHHHH-GGG----

Mean predicted aligned error: 10.88 Å